Protein AF-A0A3S2UCE2-F1 (afdb_monomer_lite)

Structure (mmCIF, N/CA/C/O backbone):
data_AF-A0A3S2UCE2-F1
#
_entry.id   AF-A0A3S2UCE2-F1
#
loop_
_atom_site.group_PDB
_atom_site.id
_atom_site.type_symbol
_atom_site.label_atom_id
_atom_site.label_alt_id
_atom_site.label_comp_id
_atom_site.label_asym_id
_atom_site.label_entity_id
_atom_site.label_seq_id
_atom_site.pdbx_PDB_ins_code
_atom_site.Cartn_x
_atom_site.Cartn_y
_atom_site.Cartn_z
_atom_site.occupancy
_atom_site.B_iso_or_equiv
_atom_site.auth_seq_id
_atom_site.auth_comp_id
_atom_site.auth_asym_id
_atom_site.auth_atom_id
_atom_site.pdbx_PDB_model_num
ATOM 1 N N . MET A 1 1 ? -5.015 -18.751 5.062 1.00 38.16 1 MET A N 1
ATOM 2 C CA . MET A 1 1 ? -5.011 -18.506 3.604 1.00 38.16 1 MET A CA 1
ATOM 3 C C . MET A 1 1 ? -6.432 -18.112 3.224 1.00 38.16 1 MET A C 1
ATOM 5 O O . MET A 1 1 ? -7.193 -18.958 2.788 1.00 38.16 1 MET A O 1
ATOM 9 N N . GLU A 1 2 ? -6.825 -16.857 3.447 1.00 37.28 2 GLU A N 1
ATOM 10 C CA . GLU A 1 2 ? -8.168 -16.400 3.060 1.00 37.28 2 GLU A CA 1
ATOM 11 C C . GLU A 1 2 ? -8.091 -15.738 1.684 1.00 37.28 2 GLU A C 1
ATOM 13 O O . GLU A 1 2 ? -7.855 -14.541 1.532 1.00 37.28 2 GLU A O 1
ATOM 18 N N . ALA A 1 3 ? -8.234 -16.580 0.662 1.00 42.50 3 ALA A N 1
ATOM 19 C CA . ALA A 1 3 ? -8.420 -16.182 -0.722 1.00 42.50 3 ALA A CA 1
ATOM 20 C C . ALA A 1 3 ? -9.845 -15.627 -0.904 1.00 42.50 3 ALA A C 1
ATOM 22 O O . ALA A 1 3 ? -10.779 -16.358 -1.228 1.00 42.50 3 ALA A O 1
ATOM 23 N N . GLY A 1 4 ? -10.005 -14.320 -0.685 1.00 41.78 4 GLY A N 1
ATOM 24 C CA . GLY A 1 4 ? -11.285 -13.609 -0.747 1.00 41.78 4 GLY A CA 1
ATOM 25 C C . GLY A 1 4 ? -11.359 -12.501 -1.804 1.00 41.78 4 GLY A C 1
ATOM 26 O O . GLY A 1 4 ? -11.953 -11.463 -1.541 1.00 41.78 4 GLY A O 1
ATOM 27 N N . THR A 1 5 ? -10.767 -12.669 -2.991 1.00 47.38 5 THR A N 1
ATOM 28 C CA . THR A 1 5 ? -10.879 -11.703 -4.114 1.00 47.38 5 THR A CA 1
ATOM 29 C C . THR A 1 5 ? -11.646 -12.259 -5.317 1.00 47.38 5 THR A C 1
ATOM 31 O O . THR A 1 5 ? -11.487 -11.802 -6.447 1.00 47.38 5 THR A O 1
ATOM 34 N N . ARG A 1 6 ? -12.548 -13.224 -5.105 1.00 41.66 6 ARG A N 1
ATOM 35 C CA . ARG A 1 6 ? -13.469 -13.689 -6.154 1.00 41.66 6 ARG A CA 1
ATOM 36 C C . ARG A 1 6 ? -14.581 -12.651 -6.373 1.00 41.66 6 ARG A C 1
ATOM 38 O O . ARG A 1 6 ? -15.598 -12.679 -5.692 1.00 41.66 6 ARG A O 1
ATOM 45 N N . GLY A 1 7 ? -14.372 -11.721 -7.310 1.00 53.00 7 GLY A N 1
ATOM 46 C CA . GLY A 1 7 ? -15.437 -10.889 -7.900 1.00 53.00 7 GLY A CA 1
ATOM 47 C C . GLY A 1 7 ? -15.341 -9.371 -7.711 1.00 53.00 7 GLY A C 1
ATOM 48 O O . GLY A 1 7 ? -16.216 -8.655 -8.197 1.00 53.00 7 GLY A O 1
ATOM 49 N N . ARG A 1 8 ? -14.311 -8.840 -7.040 1.00 63.47 8 ARG A N 1
ATOM 50 C CA . ARG A 1 8 ? -14.141 -7.382 -6.917 1.00 63.47 8 ARG A CA 1
ATOM 51 C C . ARG A 1 8 ? -13.360 -6.849 -8.111 1.00 63.47 8 ARG A C 1
ATOM 53 O O . ARG A 1 8 ? -12.293 -7.362 -8.406 1.00 63.47 8 ARG A O 1
ATOM 60 N N . LYS A 1 9 ? -13.904 -5.828 -8.771 1.00 86.44 9 LYS A N 1
ATOM 61 C CA . LYS A 1 9 ? -13.204 -4.999 -9.758 1.00 86.44 9 LYS A CA 1
ATOM 62 C C . LYS A 1 9 ? -12.375 -3.963 -8.986 1.00 86.44 9 LYS A C 1
ATOM 64 O O . LYS A 1 9 ? -12.968 -2.965 -8.556 1.00 86.44 9 LYS A O 1
ATOM 69 N N . PRO A 1 10 ? -11.076 -4.203 -8.700 1.00 92.25 10 PRO A N 1
ATOM 70 C CA . PRO A 1 10 ? -10.262 -3.269 -7.917 1.00 92.25 10 PRO A CA 1
ATOM 71 C C . PRO A 1 10 ? -10.221 -1.880 -8.557 1.00 92.25 10 PRO A C 1
ATOM 73 O O . PRO A 1 10 ? -10.138 -0.887 -7.842 1.00 92.25 10 PRO A O 1
ATOM 76 N N . GLU A 1 11 ? -10.413 -1.798 -9.875 1.00 94.69 11 GLU A N 1
ATOM 77 C CA . GLU A 1 11 ? -10.491 -0.557 -10.644 1.00 94.69 11 GLU A CA 1
ATOM 78 C C . GLU A 1 11 ? -11.573 0.383 -10.104 1.00 94.69 11 GLU A C 1
ATOM 80 O O . GLU A 1 11 ? -11.369 1.592 -10.060 1.00 94.69 11 GLU A O 1
ATOM 85 N N . ILE A 1 12 ? -12.709 -0.161 -9.650 1.00 94.88 12 ILE A N 1
ATOM 86 C CA . ILE A 1 12 ? -13.797 0.644 -9.080 1.00 94.88 12 ILE A CA 1
ATOM 87 C C . ILE A 1 12 ? -13.352 1.246 -7.748 1.00 94.88 12 ILE A C 1
ATOM 89 O O . ILE A 1 12 ? -13.539 2.437 -7.515 1.00 94.88 12 ILE A O 1
ATOM 93 N N . THR A 1 13 ? -12.740 0.447 -6.872 1.00 95.12 13 THR A N 1
ATOM 94 C CA . THR A 1 13 ? -12.257 0.931 -5.571 1.00 95.12 13 THR A CA 1
ATOM 95 C C . THR A 1 13 ? -11.130 1.948 -5.740 1.00 95.12 13 THR A C 1
ATOM 97 O O . THR A 1 13 ? -11.165 2.995 -5.100 1.00 95.12 13 THR A O 1
ATOM 100 N N . VAL A 1 14 ? -10.183 1.694 -6.647 1.00 96.94 14 VAL A N 1
ATOM 101 C CA . VAL A 1 14 ? -9.102 2.632 -6.989 1.00 96.94 14 VAL A CA 1
ATOM 102 C C . VAL A 1 14 ? -9.676 3.933 -7.555 1.00 96.94 14 VAL A C 1
ATOM 104 O O . VAL A 1 14 ? -9.252 5.011 -7.146 1.00 96.94 14 VAL A O 1
ATOM 107 N N . ALA A 1 15 ? -10.680 3.863 -8.436 1.00 96.88 15 ALA A N 1
ATOM 108 C CA . ALA A 1 15 ? -11.345 5.050 -8.974 1.00 96.88 15 ALA A CA 1
ATOM 109 C C . ALA A 1 15 ? -12.052 5.868 -7.882 1.00 96.88 15 ALA A C 1
ATOM 111 O O . ALA A 1 15 ? -11.966 7.095 -7.890 1.00 96.88 15 ALA A O 1
ATOM 112 N N . VAL A 1 16 ? -12.705 5.208 -6.919 1.00 96.94 16 VAL A N 1
ATOM 113 C CA . VAL A 1 16 ? -13.318 5.884 -5.765 1.00 96.94 16 VAL A CA 1
ATOM 114 C C . VAL A 1 16 ? -12.256 6.557 -4.901 1.00 96.94 16 VAL A C 1
ATOM 116 O O . VAL A 1 16 ? -12.427 7.721 -4.549 1.00 96.94 16 VAL A O 1
ATOM 119 N N . ILE A 1 17 ? -11.153 5.871 -4.592 1.00 97.50 17 ILE A N 1
ATOM 120 C CA . ILE A 1 17 ? -10.052 6.455 -3.813 1.00 97.50 17 ILE A CA 1
ATOM 121 C C . ILE A 1 17 ? -9.479 7.684 -4.528 1.00 97.50 17 ILE A C 1
ATOM 123 O O . ILE A 1 17 ? -9.362 8.743 -3.915 1.00 97.50 17 ILE A O 1
ATOM 127 N N . LYS A 1 18 ? -9.221 7.574 -5.836 1.00 97.75 18 LYS A N 1
ATOM 128 C CA . LYS A 1 18 ? -8.750 8.687 -6.670 1.00 97.75 18 LYS A CA 1
ATOM 129 C C . LYS A 1 18 ? -9.705 9.879 -6.635 1.00 97.75 18 LYS A C 1
ATOM 131 O O . LYS A 1 18 ? -9.270 11.022 -6.552 1.00 97.75 18 LYS A O 1
ATOM 136 N N . GLU A 1 19 ? -11.009 9.627 -6.705 1.00 98.19 19 GLU A N 1
ATOM 137 C CA . GLU A 1 19 ? -12.013 10.690 -6.689 1.00 98.19 19 GLU A CA 1
ATOM 138 C C . GLU A 1 19 ? -12.159 11.338 -5.304 1.00 98.19 19 GLU A C 1
ATOM 140 O O . GLU A 1 19 ? -12.345 12.552 -5.216 1.00 98.19 19 GLU A O 1
ATOM 145 N N . LEU A 1 20 ? -12.038 10.564 -4.221 1.00 98.25 20 LEU A N 1
ATOM 146 C CA . LEU A 1 20 ? -12.018 11.094 -2.854 1.00 98.25 20 LEU A CA 1
ATOM 147 C C . LEU A 1 20 ? -10.798 11.985 -2.610 1.00 98.25 20 LEU A C 1
ATOM 149 O O . LEU A 1 20 ? -10.936 13.033 -1.968 1.00 98.25 20 LEU A O 1
ATOM 153 N N . ASP A 1 21 ? -9.640 11.581 -3.136 1.00 97.25 21 ASP A N 1
ATOM 154 C CA . ASP A 1 21 ? -8.391 12.340 -3.063 1.00 97.25 21 ASP A CA 1
ATOM 155 C C . ASP A 1 21 ? -8.491 13.647 -3.854 1.00 97.25 21 ASP A C 1
ATOM 157 O O . ASP A 1 21 ? -8.298 14.731 -3.306 1.00 97.25 21 ASP A O 1
ATOM 161 N N . ARG A 1 22 ? -8.979 13.571 -5.100 1.00 97.81 22 ARG A N 1
ATOM 162 C CA . ARG A 1 22 ? -9.239 14.742 -5.954 1.00 97.81 22 ARG A CA 1
ATOM 163 C C . ARG A 1 22 ? -10.171 15.769 -5.298 1.00 97.81 22 ARG A C 1
ATOM 165 O O . ARG A 1 22 ? -10.069 16.961 -5.578 1.00 97.81 22 ARG A O 1
ATOM 172 N N . ARG A 1 23 ? -11.105 15.320 -4.452 1.00 97.88 23 ARG A N 1
ATOM 173 C CA . ARG A 1 23 ? -12.041 16.179 -3.701 1.00 97.88 23 ARG A CA 1
ATOM 174 C C . ARG A 1 23 ? -11.485 16.689 -2.368 1.00 97.88 23 ARG A C 1
ATOM 176 O O . ARG A 1 23 ? -12.180 17.445 -1.696 1.00 97.88 23 ARG A O 1
ATOM 183 N N . GLY A 1 24 ? -10.294 16.258 -1.952 1.00 96.69 24 GLY A N 1
ATOM 184 C CA . GLY A 1 24 ? -9.721 16.590 -0.643 1.00 96.69 24 GLY A CA 1
ATOM 185 C C . GLY A 1 24 ? -10.456 15.937 0.533 1.00 96.69 24 GLY A C 1
ATOM 186 O O . GLY A 1 24 ? -10.381 16.417 1.660 1.00 96.69 24 GLY A O 1
ATOM 187 N N . THR A 1 25 ? -11.199 14.853 0.283 1.00 97.69 25 THR A N 1
ATOM 188 C CA . THR A 1 25 ? -12.043 14.175 1.290 1.00 97.69 25 THR A CA 1
ATOM 189 C C . THR A 1 25 ? -11.516 12.804 1.710 1.00 97.69 25 THR A C 1
ATOM 191 O O . THR A 1 25 ? -12.068 12.193 2.625 1.00 97.69 25 THR A O 1
ATOM 194 N N . LEU A 1 26 ? -10.433 12.326 1.086 1.00 97.75 26 LEU A N 1
ATOM 195 C CA . LEU A 1 26 ? -9.867 10.998 1.331 1.00 97.75 26 LEU A CA 1
ATOM 196 C C . LEU A 1 26 ? -9.490 10.775 2.800 1.00 97.75 26 LEU A C 1
ATOM 198 O O . LEU A 1 26 ? -9.906 9.778 3.383 1.00 97.75 26 LEU A O 1
ATOM 202 N N . LYS A 1 27 ? -8.788 11.724 3.430 1.00 96.62 27 LYS A N 1
ATOM 203 C CA . LYS A 1 27 ? -8.386 11.619 4.844 1.00 96.62 27 LYS A CA 1
ATOM 204 C C . LYS A 1 27 ? -9.585 11.396 5.772 1.00 96.62 27 LYS A C 1
ATOM 206 O O . LYS A 1 27 ? -9.552 10.512 6.622 1.00 96.62 27 LYS A O 1
ATOM 211 N N . ASN A 1 28 ? -10.672 12.136 5.553 1.00 96.62 28 ASN A N 1
ATOM 212 C CA . ASN A 1 28 ? -11.905 11.994 6.331 1.00 96.62 28 ASN A CA 1
ATOM 213 C C . ASN A 1 28 ? -12.598 10.649 6.070 1.00 96.62 28 ASN A C 1
ATOM 215 O O . ASN A 1 28 ? -13.192 10.085 6.980 1.00 96.62 28 ASN A O 1
ATOM 219 N N . ALA A 1 29 ? -12.506 10.119 4.847 1.00 96.19 29 ALA A N 1
ATOM 220 C CA . ALA A 1 29 ? -13.066 8.815 4.490 1.00 96.19 29 ALA A CA 1
ATOM 221 C C . ALA A 1 29 ? -12.257 7.619 5.043 1.00 96.19 29 ALA A C 1
ATOM 223 O O . ALA A 1 29 ? -12.782 6.500 5.124 1.00 96.19 29 ALA A O 1
ATOM 224 N N . LEU A 1 30 ? -10.981 7.831 5.381 1.00 96.81 30 LEU A N 1
ATOM 225 C CA . LEU A 1 30 ? -10.082 6.828 5.965 1.00 96.81 30 LEU A CA 1
ATOM 226 C C . LEU A 1 30 ? -10.071 6.856 7.502 1.00 96.81 30 LEU A C 1
ATOM 228 O O . LEU A 1 30 ? -9.811 5.826 8.127 1.00 96.81 30 LEU A O 1
ATOM 232 N N . ALA A 1 31 ? -10.349 8.010 8.108 1.00 96.19 31 ALA A N 1
ATOM 233 C CA . ALA A 1 31 ? -10.352 8.196 9.555 1.00 96.19 31 ALA A CA 1
ATOM 234 C C . ALA A 1 31 ? -11.571 7.564 10.249 1.00 96.19 31 ALA A C 1
ATOM 236 O O . ALA A 1 31 ? -12.625 7.380 9.645 1.00 96.19 31 ALA A O 1
ATOM 237 N N . GLY A 1 32 ? -11.420 7.274 11.546 1.00 94.00 32 GLY A N 1
ATOM 238 C CA . GLY A 1 32 ? -12.519 6.836 12.414 1.00 94.00 32 GLY A CA 1
ATOM 239 C C . GLY A 1 32 ? -13.042 5.425 12.139 1.00 94.00 32 GLY A C 1
ATOM 240 O O . GLY A 1 32 ? -14.150 5.112 12.565 1.00 94.00 32 GLY A O 1
ATOM 241 N N . ARG A 1 33 ? -12.274 4.594 11.428 1.00 96.00 33 ARG A N 1
ATOM 242 C CA . ARG A 1 33 ? -12.630 3.203 11.141 1.00 96.00 33 ARG A CA 1
ATOM 243 C C . ARG A 1 33 ? -12.223 2.291 12.285 1.00 96.00 33 ARG A C 1
ATOM 245 O O . ARG A 1 33 ? -11.201 2.518 12.936 1.00 96.00 33 ARG A O 1
ATOM 252 N N . ASP A 1 34 ? -13.019 1.253 12.503 1.00 95.75 34 ASP A N 1
ATOM 253 C CA . ASP A 1 34 ? -12.696 0.223 13.486 1.00 95.75 34 ASP A CA 1
ATOM 254 C C . ASP A 1 34 ? -11.591 -0.729 12.988 1.00 95.75 34 ASP A C 1
ATOM 256 O O . ASP A 1 34 ? -11.134 -0.672 11.841 1.00 95.75 34 ASP A O 1
ATOM 260 N N . GLU A 1 35 ? -11.146 -1.630 13.863 1.00 95.88 35 GLU A N 1
ATOM 261 C CA . GLU A 1 35 ? -10.100 -2.608 13.551 1.00 95.88 35 GLU A CA 1
ATOM 262 C C . GLU A 1 35 ? -10.447 -3.483 12.331 1.00 95.88 35 GLU A C 1
ATOM 264 O O . GLU A 1 35 ? -9.584 -3.762 11.495 1.00 95.88 35 GLU A O 1
ATOM 269 N N . GLN A 1 36 ? -11.709 -3.899 12.184 1.00 96.25 36 GLN A N 1
ATOM 270 C CA . GLN A 1 36 ? -12.134 -4.779 11.090 1.00 96.25 36 GLN A CA 1
ATOM 271 C C . GLN A 1 36 ? -12.172 -4.038 9.750 1.00 96.25 36 GLN A C 1
ATOM 273 O O . GLN A 1 36 ? -11.850 -4.592 8.693 1.00 96.25 36 GLN A O 1
ATOM 278 N N . GLU A 1 37 ? -12.603 -2.784 9.756 1.00 95.81 37 GLU A N 1
ATOM 279 C CA . GLU A 1 37 ? -12.588 -1.895 8.601 1.00 95.81 37 GLU A CA 1
ATOM 280 C C . GLU A 1 37 ? -11.167 -1.528 8.176 1.00 95.81 37 GLU A C 1
ATOM 282 O O . GLU A 1 37 ? -10.865 -1.578 6.977 1.00 95.81 37 GLU A O 1
ATOM 287 N N . LEU A 1 38 ? -10.290 -1.224 9.136 1.00 96.31 38 LEU A N 1
ATOM 288 C CA . LEU A 1 38 ? -8.874 -0.975 8.880 1.00 96.31 38 LEU A CA 1
ATOM 289 C C . LEU A 1 38 ? -8.195 -2.222 8.307 1.00 96.31 38 LEU A C 1
ATOM 291 O O . LEU A 1 38 ? -7.514 -2.141 7.284 1.00 96.31 38 LEU A O 1
ATOM 295 N N . SER A 1 39 ? -8.451 -3.394 8.888 1.00 96.12 39 SER A N 1
ATOM 296 C CA . SER A 1 39 ? -7.921 -4.663 8.385 1.00 96.12 39 SER A CA 1
ATOM 297 C C . SER A 1 39 ? -8.360 -4.945 6.942 1.00 96.12 39 SER A C 1
ATOM 299 O O . SER A 1 39 ? -7.563 -5.405 6.114 1.00 96.12 39 SER A O 1
ATOM 301 N N . ARG A 1 40 ? -9.608 -4.615 6.583 1.00 95.62 40 ARG A N 1
ATOM 302 C CA . ARG A 1 40 ? -10.099 -4.728 5.198 1.00 95.62 40 ARG A CA 1
ATOM 303 C C . ARG A 1 40 ? -9.410 -3.746 4.248 1.00 95.62 40 ARG A C 1
ATOM 305 O O . ARG A 1 40 ? -9.095 -4.138 3.124 1.00 95.62 40 ARG A O 1
ATOM 312 N N . LEU A 1 41 ? -9.154 -2.510 4.682 1.00 95.56 41 LEU A N 1
ATOM 313 C CA . LEU A 1 41 ? -8.396 -1.527 3.897 1.00 95.56 41 LEU A CA 1
ATOM 314 C C . LEU A 1 41 ? -6.954 -1.978 3.664 1.00 95.56 41 LEU A C 1
ATOM 316 O O . LEU A 1 41 ? -6.498 -1.983 2.523 1.00 95.56 41 LEU A O 1
ATOM 320 N N . LEU A 1 42 ? -6.263 -2.412 4.718 1.00 96.69 42 LEU A N 1
ATOM 321 C CA . LEU A 1 42 ? -4.893 -2.913 4.619 1.00 96.69 42 LEU A CA 1
ATOM 322 C C . LEU A 1 42 ? -4.815 -4.145 3.715 1.00 96.69 42 LEU A C 1
ATOM 324 O O . LEU A 1 42 ? -3.942 -4.213 2.858 1.00 96.69 42 LEU A O 1
ATOM 328 N N . SER A 1 43 ? -5.770 -5.075 3.820 1.00 96.56 43 SER A N 1
ATOM 329 C CA . SER A 1 43 ? -5.845 -6.229 2.908 1.00 96.56 43 SER A CA 1
ATOM 330 C C . SER A 1 43 ? -6.002 -5.802 1.448 1.00 96.56 43 SER A C 1
ATOM 332 O O . SER A 1 43 ? -5.394 -6.395 0.557 1.00 96.56 43 SER A O 1
ATOM 334 N N . PHE A 1 44 ? -6.815 -4.772 1.191 1.00 96.06 44 PHE A N 1
ATOM 335 C CA . PHE A 1 44 ? -6.987 -4.230 -0.152 1.00 96.06 44 PHE A CA 1
ATOM 336 C C . PHE A 1 44 ? -5.693 -3.602 -0.680 1.00 96.06 44 PHE A C 1
ATOM 338 O O . PHE A 1 44 ? -5.324 -3.879 -1.821 1.00 96.06 44 PHE A O 1
ATOM 345 N N . LEU A 1 45 ? -4.992 -2.813 0.141 1.00 96.56 45 LEU A N 1
ATOM 346 C CA . LEU A 1 45 ? -3.703 -2.222 -0.228 1.00 96.56 45 LEU A CA 1
ATOM 347 C C . LEU A 1 45 ? -2.661 -3.305 -0.510 1.00 96.56 45 LEU A C 1
ATOM 349 O O . LEU A 1 45 ? -2.124 -3.347 -1.610 1.00 96.56 45 LEU A O 1
ATOM 353 N N . ILE A 1 46 ? -2.453 -4.243 0.413 1.00 96.50 46 ILE A N 1
ATOM 354 C CA . ILE A 1 46 ? -1.508 -5.360 0.249 1.00 96.50 46 ILE A CA 1
ATOM 355 C C . ILE A 1 46 ? -1.764 -6.120 -1.061 1.00 96.50 46 ILE A C 1
ATOM 357 O O . ILE A 1 46 ? -0.826 -6.482 -1.763 1.00 96.50 46 ILE A O 1
ATOM 361 N N . GLY A 1 47 ? -3.031 -6.341 -1.422 1.00 94.88 47 GLY A N 1
ATOM 362 C CA . GLY A 1 47 ? -3.385 -7.077 -2.635 1.00 94.88 47 GLY A CA 1
ATOM 363 C C . GLY A 1 47 ? -3.226 -6.309 -3.952 1.00 94.88 47 GLY A C 1
ATOM 364 O O . GLY A 1 47 ? -3.235 -6.948 -5.000 1.00 94.88 47 GLY A O 1
ATOM 365 N N . ASN A 1 48 ? -3.127 -4.974 -3.934 1.00 95.44 48 ASN A N 1
ATOM 366 C CA . ASN A 1 48 ? -3.210 -4.151 -5.154 1.00 95.44 48 ASN A CA 1
ATOM 367 C C . ASN A 1 48 ? -2.089 -3.114 -5.302 1.00 95.44 48 ASN A C 1
ATOM 369 O O . ASN A 1 48 ? -1.945 -2.540 -6.377 1.00 95.44 48 ASN A O 1
ATOM 373 N N . LEU A 1 49 ? -1.302 -2.852 -4.259 1.00 94.56 49 LEU A N 1
ATOM 374 C CA . LEU A 1 49 ? -0.335 -1.752 -4.249 1.00 94.56 49 LEU A CA 1
ATOM 375 C C . LEU A 1 49 ? 0.898 -2.024 -5.130 1.00 94.56 49 LEU A C 1
ATOM 377 O O . LEU A 1 49 ? 1.491 -1.076 -5.624 1.00 94.56 49 LEU A O 1
ATOM 381 N N . VAL A 1 50 ? 1.225 -3.294 -5.399 1.00 94.06 50 VAL A N 1
ATOM 382 C CA . VAL A 1 50 ? 2.302 -3.705 -6.332 1.00 94.06 50 VAL A CA 1
ATOM 383 C C . VAL A 1 50 ? 1.864 -3.639 -7.802 1.00 94.06 50 VAL A C 1
ATOM 385 O O . VAL A 1 50 ? 2.688 -3.687 -8.709 1.00 94.06 50 VAL A O 1
ATOM 388 N N . ASP A 1 51 ? 0.565 -3.515 -8.086 1.00 94.81 51 ASP A N 1
ATOM 389 C CA . ASP A 1 51 ? 0.117 -3.339 -9.466 1.00 94.81 51 ASP A CA 1
ATOM 390 C C . ASP A 1 51 ? 0.522 -1.943 -9.955 1.00 94.81 51 ASP A C 1
ATOM 392 O O . ASP A 1 51 ? -0.016 -0.937 -9.489 1.00 94.81 51 ASP A O 1
ATOM 396 N N . ALA A 1 52 ? 1.435 -1.874 -10.928 1.00 94.00 52 ALA A N 1
ATOM 397 C CA . ALA A 1 52 ? 1.950 -0.620 -11.484 1.00 94.00 52 ALA A CA 1
ATOM 398 C C . ALA A 1 52 ? 0.847 0.338 -11.984 1.00 94.00 52 ALA A C 1
ATOM 400 O O . ALA A 1 52 ? 1.046 1.552 -12.028 1.00 94.00 52 ALA A O 1
ATOM 401 N N . ARG A 1 53 ? -0.339 -0.181 -12.334 1.00 94.56 53 ARG A N 1
ATOM 402 C CA . ARG A 1 53 ? -1.494 0.629 -12.758 1.00 94.56 53 ARG A CA 1
ATOM 403 C C . ARG A 1 53 ? -2.171 1.337 -11.585 1.00 94.56 53 ARG A C 1
ATOM 405 O O . ARG A 1 53 ? -2.790 2.384 -11.778 1.00 94.56 53 ARG A O 1
ATOM 412 N N . PHE A 1 54 ? -2.106 0.749 -10.393 1.00 96.31 54 PHE A N 1
ATOM 413 C CA . PHE A 1 54 ? -2.797 1.222 -9.194 1.00 96.31 54 PHE A CA 1
ATOM 414 C C . PHE A 1 54 ? -1.856 1.897 -8.198 1.00 96.31 54 PHE A C 1
ATOM 416 O O . PHE A 1 54 ? -2.302 2.804 -7.494 1.00 96.31 54 PHE A O 1
ATOM 423 N N . ALA A 1 55 ? -0.576 1.518 -8.168 1.00 95.50 55 ALA A N 1
ATOM 424 C CA . ALA A 1 55 ? 0.421 2.043 -7.239 1.00 95.50 55 ALA A CA 1
ATOM 425 C C . ALA A 1 55 ? 0.418 3.583 -7.137 1.00 95.50 55 ALA A C 1
ATOM 427 O O . ALA A 1 55 ? 0.297 4.082 -6.017 1.00 95.50 55 ALA A O 1
ATOM 428 N N . PRO A 1 56 ? 0.395 4.364 -8.244 1.00 96.19 56 PRO A N 1
ATOM 429 C CA . PRO A 1 56 ? 0.400 5.829 -8.157 1.00 96.19 56 PRO A CA 1
ATOM 430 C C . PRO A 1 56 ? -0.811 6.426 -7.426 1.00 96.19 56 PRO A C 1
ATOM 432 O O . PRO A 1 56 ? -0.751 7.554 -6.955 1.00 96.19 56 PRO A O 1
ATOM 435 N N . VAL A 1 57 ? -1.923 5.690 -7.355 1.00 97.25 57 VAL A N 1
ATOM 436 C CA . VAL A 1 57 ? -3.147 6.100 -6.651 1.00 97.25 57 VAL A CA 1
ATOM 437 C C . VAL A 1 57 ? -3.196 5.523 -5.233 1.00 97.25 57 VAL A C 1
ATOM 439 O O . VAL A 1 57 ? -3.801 6.128 -4.355 1.00 97.25 57 VAL A O 1
ATOM 442 N N . LEU A 1 58 ? -2.603 4.347 -5.002 1.00 97.44 58 LEU A N 1
ATOM 443 C CA . LEU A 1 58 ? -2.685 3.617 -3.732 1.00 97.44 58 LEU A CA 1
ATOM 444 C C . LEU A 1 58 ? -1.557 3.933 -2.741 1.00 97.44 58 LEU A C 1
ATOM 446 O O . LEU A 1 58 ? -1.710 3.621 -1.562 1.00 97.44 58 LEU A O 1
ATOM 450 N N . ILE A 1 59 ? -0.474 4.582 -3.171 1.00 96.94 59 ILE A N 1
ATOM 451 C CA . ILE A 1 59 ? 0.590 5.045 -2.264 1.00 96.94 59 ILE A CA 1
ATOM 452 C C . ILE A 1 59 ? 0.051 6.109 -1.296 1.00 96.94 59 ILE A C 1
ATOM 454 O O . ILE A 1 59 ? 0.138 5.938 -0.083 1.00 96.94 59 ILE A O 1
ATOM 458 N N . THR A 1 60 ? -0.612 7.146 -1.811 1.00 96.94 60 THR A N 1
ATOM 459 C CA . THR A 1 60 ? -1.189 8.235 -1.006 1.00 96.94 60 THR A CA 1
ATOM 460 C C . THR A 1 60 ? -2.125 7.765 0.124 1.00 96.94 60 THR A C 1
ATOM 462 O O . THR A 1 60 ? -1.921 8.160 1.271 1.00 96.94 60 THR A O 1
ATOM 465 N N . PRO A 1 61 ? -3.146 6.914 -0.110 1.00 97.00 61 PRO A N 1
ATOM 466 C CA . PRO A 1 61 ? -3.983 6.400 0.974 1.00 97.00 61 PRO A CA 1
ATOM 467 C C . PRO A 1 61 ? -3.216 5.484 1.938 1.00 97.00 61 PRO A C 1
ATOM 469 O O . PRO A 1 61 ? -3.591 5.431 3.107 1.00 97.00 61 PRO A O 1
ATOM 472 N N . ALA A 1 62 ? -2.180 4.764 1.489 1.00 97.38 62 ALA A N 1
ATOM 473 C CA . ALA A 1 62 ? -1.356 3.943 2.376 1.00 97.38 62 ALA A CA 1
ATOM 474 C C . ALA A 1 62 ? -0.580 4.818 3.372 1.00 97.38 62 ALA A C 1
ATOM 476 O O . ALA A 1 62 ? -0.655 4.566 4.573 1.00 97.38 62 ALA A O 1
ATOM 477 N N . GLU A 1 63 ? 0.063 5.888 2.896 1.00 97.00 63 GLU A N 1
ATOM 478 C CA . GLU A 1 63 ? 0.725 6.893 3.742 1.00 97.00 63 GLU A CA 1
ATOM 479 C C . GLU A 1 63 ? -0.263 7.530 4.730 1.00 97.00 63 GLU A C 1
ATOM 481 O O . GLU A 1 63 ? -0.028 7.525 5.937 1.00 97.00 63 GLU A O 1
ATOM 486 N N . MET A 1 64 ? -1.433 7.974 4.251 1.00 97.69 64 MET A N 1
ATOM 487 C CA . MET A 1 64 ? -2.460 8.562 5.121 1.00 97.69 64 MET A CA 1
ATOM 488 C C . MET A 1 64 ? -2.960 7.590 6.197 1.00 97.69 64 MET A C 1
ATOM 490 O O . MET A 1 64 ? -3.255 8.016 7.312 1.00 97.69 64 MET A O 1
ATOM 494 N N . ILE A 1 65 ? -3.094 6.297 5.883 1.00 96.94 65 ILE A N 1
ATOM 495 C CA . ILE A 1 65 ? -3.479 5.280 6.871 1.00 96.94 65 ILE A CA 1
ATOM 496 C C . ILE A 1 65 ? -2.405 5.158 7.954 1.00 96.94 65 ILE A C 1
ATOM 498 O O . ILE A 1 65 ? -2.757 5.112 9.134 1.00 96.94 65 ILE A O 1
ATOM 502 N N . LEU A 1 66 ? -1.123 5.144 7.581 1.00 96.56 66 LEU A N 1
ATOM 503 C CA . LEU A 1 66 ? -0.032 5.106 8.556 1.00 96.56 66 LEU A CA 1
ATOM 504 C C . LEU A 1 66 ? -0.077 6.332 9.475 1.00 96.56 66 LEU A C 1
ATOM 506 O O . LEU A 1 66 ? -0.050 6.166 10.692 1.00 96.56 66 LEU A O 1
ATOM 510 N N . ASP A 1 67 ? -0.267 7.531 8.921 1.00 97.44 67 ASP A N 1
ATOM 511 C CA . ASP A 1 67 ? -0.349 8.771 9.702 1.00 97.44 67 ASP A CA 1
ATOM 512 C C . ASP A 1 67 ? -1.552 8.804 10.660 1.00 97.44 67 ASP A C 1
ATOM 514 O O . ASP A 1 67 ? -1.430 9.215 11.816 1.00 97.44 67 ASP A O 1
ATOM 518 N N . ILE A 1 68 ? -2.739 8.392 10.192 1.00 97.44 68 ILE A N 1
ATOM 519 C CA . ILE A 1 68 ? -3.978 8.424 10.989 1.00 97.44 68 ILE A CA 1
ATOM 520 C C . ILE A 1 68 ? -3.899 7.437 12.157 1.00 97.44 68 ILE A C 1
ATOM 522 O O . ILE A 1 68 ? -4.316 7.767 13.269 1.00 97.44 68 ILE A O 1
ATOM 526 N N . TYR A 1 69 ? -3.401 6.226 11.901 1.00 96.94 69 TYR A N 1
ATOM 527 C CA . TYR A 1 69 ? -3.434 5.132 12.872 1.00 96.94 69 TYR A CA 1
ATOM 528 C C . TYR A 1 69 ? -2.110 4.945 13.627 1.00 96.94 69 TYR A C 1
ATOM 530 O O . TYR A 1 69 ? -2.057 4.101 14.520 1.00 96.94 69 TYR A O 1
ATOM 538 N N . GLN A 1 70 ? -1.084 5.770 13.371 1.00 96.06 70 GLN A N 1
ATOM 539 C CA . GLN A 1 70 ? 0.181 5.773 14.120 1.00 96.06 70 GLN A CA 1
ATOM 540 C C . GLN A 1 70 ? -0.006 5.694 15.649 1.00 96.06 70 GLN A C 1
ATOM 542 O O . GLN A 1 70 ? 0.672 4.879 16.277 1.00 96.06 70 GLN A O 1
ATOM 547 N N . PRO A 1 71 ? -0.919 6.465 16.285 1.00 95.69 71 PRO A N 1
ATOM 548 C CA . PRO A 1 71 ? -1.058 6.459 17.744 1.00 95.69 71 PRO A CA 1
ATOM 549 C C . PRO A 1 71 ? -1.559 5.132 18.332 1.00 95.69 71 PRO A C 1
ATOM 551 O O . PRO A 1 71 ? -1.452 4.929 19.539 1.00 95.69 71 PRO A O 1
ATOM 554 N N . VAL A 1 72 ? -2.138 4.255 17.504 1.00 92.44 72 VAL A N 1
ATOM 555 C CA . VAL A 1 72 ? -2.762 2.991 17.928 1.00 92.44 72 VAL A CA 1
ATOM 556 C C . VAL A 1 72 ? -2.037 1.751 17.392 1.00 92.44 72 VAL A C 1
ATOM 558 O O . VAL A 1 72 ? -2.527 0.633 17.562 1.00 92.44 72 VAL A O 1
ATOM 561 N N . ILE A 1 73 ? -0.864 1.918 16.775 1.00 92.69 73 ILE A N 1
ATOM 562 C CA . ILE A 1 73 ? 0.003 0.797 16.378 1.00 92.69 73 ILE A CA 1
ATOM 563 C C . ILE A 1 73 ? 0.395 -0.017 17.625 1.00 92.69 73 ILE A C 1
ATOM 565 O O . ILE A 1 73 ? 0.651 0.549 18.691 1.00 92.69 73 ILE A O 1
ATOM 569 N N . GLY A 1 74 ? 0.427 -1.349 17.509 1.00 93.62 74 GLY A N 1
ATOM 570 C CA . GLY A 1 74 ? 0.736 -2.253 18.623 1.00 93.62 74 GLY A CA 1
ATOM 571 C C . GLY A 1 74 ? -0.469 -2.654 19.480 1.00 93.62 74 GLY A C 1
ATOM 572 O O . GLY A 1 74 ? -0.328 -3.481 20.379 1.00 93.62 74 GLY A O 1
ATOM 573 N N . GLN A 1 75 ? -1.654 -2.082 19.232 1.00 95.62 75 GLN A N 1
ATOM 574 C CA . GLN A 1 75 ? -2.880 -2.416 19.974 1.00 95.62 75 GLN A CA 1
ATOM 575 C C . GLN A 1 75 ? -3.633 -3.619 19.381 1.00 95.62 75 GLN A C 1
ATOM 577 O O . GLN A 1 75 ? -4.416 -4.257 20.082 1.00 95.62 75 GLN A O 1
ATOM 582 N N . SER A 1 76 ? -3.391 -3.961 18.109 1.00 96.56 76 SER A N 1
ATOM 583 C CA . SER A 1 76 ? -3.980 -5.128 17.445 1.00 96.56 76 SER A CA 1
ATOM 584 C C . SER A 1 76 ? -2.921 -5.944 16.716 1.00 96.56 76 SER A C 1
ATOM 586 O O . SER A 1 76 ? -2.394 -5.540 15.680 1.00 96.56 76 SER A O 1
ATOM 588 N N . SER A 1 77 ? -2.733 -7.183 17.175 1.00 96.75 77 SER A N 1
ATOM 589 C CA . SER A 1 77 ? -1.826 -8.136 16.525 1.00 96.75 77 SER A CA 1
ATOM 590 C C . SER A 1 77 ? -2.217 -8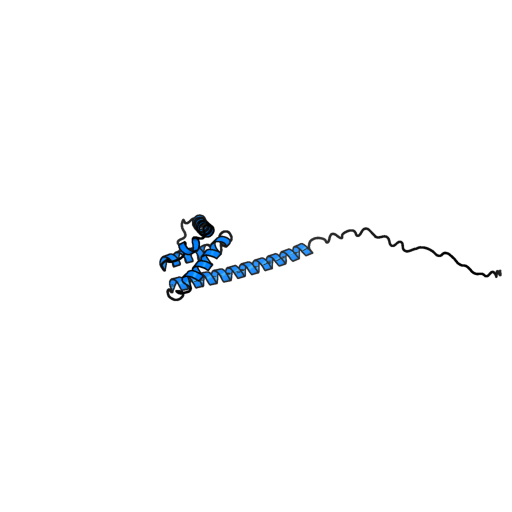.486 15.082 1.00 96.75 77 SER A C 1
ATOM 592 O O . SER A 1 77 ? -1.377 -8.968 14.322 1.00 96.75 77 SER A O 1
ATOM 594 N N . VAL A 1 78 ? -3.484 -8.291 14.695 1.00 96.25 78 VAL A N 1
ATOM 595 C CA . VAL A 1 78 ? -3.954 -8.538 13.324 1.00 96.25 78 VAL A CA 1
ATOM 596 C C . VAL A 1 78 ? -3.485 -7.409 12.416 1.00 96.25 78 VAL A C 1
ATOM 598 O O . VAL A 1 78 ? -2.848 -7.675 11.396 1.00 96.25 78 VAL A O 1
ATOM 601 N N . VAL A 1 79 ? -3.745 -6.164 12.820 1.00 96.81 79 VAL A N 1
ATOM 602 C CA . VAL A 1 79 ? -3.316 -4.966 12.087 1.00 96.81 79 VAL A CA 1
ATOM 603 C C . VAL A 1 79 ? -1.792 -4.915 12.002 1.00 96.81 79 VAL A C 1
ATOM 605 O O . VAL A 1 79 ? -1.258 -4.732 10.911 1.00 96.81 79 VAL A O 1
ATOM 608 N N . ASP A 1 80 ? -1.088 -5.188 13.102 1.00 96.88 80 ASP A N 1
ATOM 609 C CA . ASP A 1 80 ? 0.379 -5.168 13.139 1.00 96.88 80 ASP A CA 1
ATOM 610 C C . ASP A 1 80 ? 0.991 -6.162 12.141 1.00 96.88 80 ASP A C 1
ATOM 612 O O . ASP A 1 80 ? 1.912 -5.826 11.395 1.00 96.88 80 ASP A O 1
ATOM 616 N N . LYS A 1 81 ? 0.439 -7.381 12.045 1.00 97.81 81 LYS A N 1
ATOM 617 C CA . LYS A 1 81 ? 0.875 -8.371 11.044 1.00 97.81 81 LYS A CA 1
ATOM 618 C C . LYS A 1 81 ? 0.645 -7.887 9.615 1.00 97.81 81 LYS A C 1
ATOM 620 O O . LYS A 1 81 ? 1.463 -8.170 8.744 1.00 97.81 81 LYS A O 1
ATOM 625 N N . GLN A 1 82 ? -0.456 -7.182 9.358 1.00 97.50 82 GLN A N 1
ATOM 626 C CA . GLN A 1 82 ? -0.738 -6.628 8.033 1.00 97.50 82 GLN A CA 1
ATOM 627 C C . GLN A 1 82 ? 0.195 -5.466 7.692 1.00 97.50 82 GLN A C 1
ATOM 629 O O . GLN A 1 82 ? 0.653 -5.391 6.557 1.00 97.50 82 GLN A O 1
ATOM 634 N N . LEU A 1 83 ? 0.521 -4.606 8.659 1.00 97.19 83 LEU A N 1
ATOM 635 C CA . LEU A 1 83 ? 1.488 -3.523 8.476 1.00 97.19 83 LEU A CA 1
ATOM 636 C C . LEU A 1 83 ? 2.892 -4.068 8.189 1.00 97.19 83 LEU A C 1
ATOM 638 O O . LEU A 1 83 ? 3.519 -3.640 7.223 1.00 97.19 83 LEU A O 1
ATOM 642 N N . LEU A 1 84 ? 3.345 -5.077 8.940 1.00 97.44 84 LEU A N 1
ATOM 643 C CA . LEU A 1 84 ? 4.614 -5.765 8.666 1.00 97.44 84 LEU A CA 1
ATOM 644 C C . LEU A 1 84 ? 4.610 -6.459 7.299 1.00 97.44 84 LEU A C 1
ATOM 646 O O . LEU A 1 84 ? 5.608 -6.447 6.581 1.00 97.44 84 LEU A O 1
ATOM 650 N N . HIS A 1 85 ? 3.481 -7.054 6.910 1.00 97.75 85 HIS A N 1
ATOM 651 C CA . HIS A 1 85 ? 3.360 -7.666 5.594 1.00 97.75 85 HIS A CA 1
ATOM 652 C C . HIS A 1 85 ? 3.409 -6.626 4.469 1.00 97.75 85 HIS A C 1
ATOM 654 O O . HIS A 1 85 ? 4.094 -6.852 3.472 1.00 97.75 85 HIS A O 1
ATOM 660 N N . LEU A 1 86 ? 2.730 -5.488 4.641 1.00 96.69 86 LEU A N 1
ATOM 661 C CA . LEU A 1 86 ? 2.779 -4.362 3.712 1.00 96.69 86 LEU A CA 1
ATOM 662 C C . LEU A 1 86 ? 4.209 -3.823 3.577 1.00 96.69 86 LEU A C 1
ATOM 664 O O . LEU A 1 86 ? 4.663 -3.616 2.455 1.00 96.69 86 LEU A O 1
ATOM 668 N N . GLN A 1 87 ? 4.928 -3.667 4.694 1.00 96.94 87 GLN A N 1
ATOM 669 C CA . GLN A 1 87 ? 6.334 -3.262 4.704 1.00 96.94 87 GLN A CA 1
ATOM 670 C C . GLN A 1 87 ? 7.204 -4.235 3.900 1.00 96.94 87 GLN A C 1
ATOM 672 O O . GLN A 1 87 ? 7.869 -3.819 2.959 1.00 96.94 87 GLN A O 1
ATOM 677 N N . SER A 1 88 ? 7.160 -5.531 4.219 1.00 97.88 88 SER A N 1
ATOM 678 C CA . SER A 1 88 ? 7.968 -6.543 3.522 1.00 97.88 88 SER A CA 1
ATOM 679 C C . SER A 1 88 ? 7.659 -6.606 2.021 1.00 97.88 88 SER A C 1
ATOM 681 O O . SER A 1 88 ? 8.552 -6.809 1.197 1.00 97.88 88 SER A O 1
ATOM 683 N N . LEU A 1 89 ? 6.390 -6.422 1.652 1.00 97.19 89 LEU A N 1
ATOM 684 C CA . LEU A 1 89 ? 5.965 -6.366 0.259 1.00 97.19 89 LEU A CA 1
ATOM 685 C C . LEU A 1 89 ? 6.548 -5.140 -0.462 1.00 97.19 89 LEU A C 1
ATOM 687 O O . LEU A 1 89 ? 7.017 -5.289 -1.589 1.00 97.19 89 LEU A O 1
ATOM 691 N N . LEU A 1 90 ? 6.544 -3.972 0.185 1.00 96.06 90 LEU A N 1
ATOM 692 C CA . LEU A 1 90 ? 7.110 -2.732 -0.350 1.00 96.06 90 LEU A CA 1
ATOM 693 C C . LEU A 1 90 ? 8.632 -2.789 -0.473 1.00 96.06 90 LEU A C 1
ATOM 695 O O . LEU A 1 90 ? 9.166 -2.389 -1.500 1.00 96.06 90 LEU A O 1
ATOM 699 N N . GLU A 1 91 ? 9.326 -3.305 0.541 1.00 97.56 91 GLU A N 1
ATOM 700 C CA . GLU A 1 91 ? 10.785 -3.479 0.517 1.00 97.56 91 GLU A CA 1
ATOM 701 C C . GLU A 1 91 ? 11.205 -4.337 -0.676 1.00 97.56 91 GLU A C 1
ATOM 703 O O . GLU A 1 91 ? 12.055 -3.940 -1.471 1.00 97.56 91 GLU A O 1
ATOM 708 N N . ARG A 1 92 ? 10.517 -5.466 -0.866 1.00 97.56 92 ARG A N 1
ATOM 709 C CA . ARG A 1 92 ? 10.767 -6.357 -1.994 1.00 97.56 92 ARG A CA 1
ATOM 710 C C . ARG A 1 92 ? 10.476 -5.691 -3.344 1.00 97.56 92 ARG A C 1
ATOM 712 O O . ARG A 1 92 ? 11.234 -5.886 -4.285 1.00 97.56 92 ARG A O 1
ATOM 719 N N . GLU A 1 93 ? 9.393 -4.924 -3.450 1.00 96.31 93 GLU A N 1
ATOM 720 C CA . GLU A 1 93 ? 9.067 -4.191 -4.680 1.00 96.31 93 GLU A CA 1
ATOM 721 C C . GLU A 1 93 ? 10.117 -3.121 -5.004 1.00 96.31 93 GLU A C 1
ATOM 723 O O . GLU A 1 93 ? 10.526 -2.985 -6.155 1.00 96.31 93 GLU A O 1
ATOM 728 N N . LEU A 1 94 ? 10.607 -2.398 -3.996 1.00 96.75 94 LEU A N 1
ATOM 729 C CA . LEU A 1 94 ? 11.673 -1.415 -4.178 1.00 96.75 94 LEU A CA 1
ATOM 730 C C . LEU A 1 94 ? 12.974 -2.069 -4.644 1.00 96.75 94 LEU A C 1
ATOM 732 O O . LEU A 1 94 ? 13.652 -1.509 -5.501 1.00 96.75 94 LEU A O 1
ATOM 736 N N . ASP A 1 95 ? 13.322 -3.236 -4.108 1.00 98.31 95 ASP A N 1
ATOM 737 C CA . ASP A 1 95 ? 14.500 -3.975 -4.562 1.00 98.31 95 ASP A CA 1
ATOM 738 C C . ASP A 1 95 ? 14.331 -4.462 -6.008 1.00 98.31 95 ASP A C 1
ATOM 740 O O . ASP A 1 95 ? 15.213 -4.227 -6.830 1.00 98.31 95 ASP A O 1
ATOM 744 N N . TYR A 1 96 ? 13.157 -4.990 -6.376 1.00 97.06 96 TYR A N 1
ATOM 745 C CA . TYR A 1 96 ? 12.873 -5.348 -7.771 1.00 97.06 96 TYR A CA 1
ATOM 746 C C . TYR A 1 96 ? 12.976 -4.158 -8.731 1.00 97.06 96 TYR A C 1
ATOM 748 O O . TYR A 1 96 ? 13.503 -4.297 -9.836 1.00 97.06 96 TYR A O 1
ATOM 756 N N . GLN A 1 97 ? 12.488 -2.982 -8.333 1.00 96.62 97 GLN A N 1
ATOM 757 C CA . GLN A 1 97 ? 12.584 -1.779 -9.160 1.00 96.62 97 GLN A CA 1
ATOM 758 C C . GLN A 1 97 ? 14.031 -1.298 -9.320 1.00 96.62 97 GLN A C 1
ATOM 760 O O . GLN A 1 97 ? 14.396 -0.839 -10.406 1.00 96.62 97 GLN A O 1
ATOM 765 N N . LYS A 1 98 ? 14.869 -1.426 -8.282 1.00 98.31 98 LYS A N 1
ATOM 766 C CA . LYS A 1 98 ? 16.308 -1.126 -8.375 1.00 98.31 98 LYS A CA 1
ATOM 767 C C . LYS A 1 98 ? 17.003 -2.067 -9.354 1.00 98.31 98 LYS A C 1
ATOM 769 O O . LYS A 1 98 ? 17.688 -1.581 -10.251 1.00 98.31 98 LYS A O 1
ATOM 774 N N . ASP A 1 99 ? 16.768 -3.372 -9.232 1.00 98.44 99 ASP A N 1
ATOM 775 C CA . ASP A 1 99 ? 17.357 -4.378 -10.122 1.00 98.44 99 ASP A CA 1
ATOM 776 C C . ASP A 1 99 ? 16.952 -4.124 -11.584 1.00 98.44 99 ASP A C 1
ATOM 778 O O . ASP A 1 99 ? 17.771 -4.199 -12.502 1.00 98.44 99 ASP A O 1
ATOM 782 N N . LEU A 1 100 ? 15.687 -3.755 -11.819 1.00 97.88 100 LEU A N 1
ATOM 783 C CA . LEU A 1 100 ? 15.190 -3.426 -13.155 1.00 97.88 100 LEU A CA 1
ATOM 784 C C . LEU A 1 100 ? 15.893 -2.195 -13.749 1.00 97.88 100 LEU A C 1
ATOM 786 O O . LEU A 1 100 ? 16.234 -2.191 -14.934 1.00 97.88 100 LEU A O 1
ATOM 790 N N . LEU A 1 101 ? 16.123 -1.161 -12.936 1.00 98.12 101 LEU A N 1
ATOM 791 C CA . LEU A 1 101 ? 16.851 0.040 -13.353 1.00 98.12 101 LEU A CA 1
ATOM 792 C C . LEU A 1 101 ? 18.329 -0.251 -13.644 1.00 98.12 101 LEU A C 1
ATOM 794 O O . LEU A 1 101 ? 18.878 0.304 -14.596 1.00 98.12 101 LEU A O 1
ATOM 798 N N . GLU A 1 102 ? 18.962 -1.141 -12.878 1.00 98.44 102 GLU A N 1
ATOM 799 C CA . GLU A 1 102 ? 20.329 -1.592 -13.150 1.00 98.44 102 GLU A CA 1
ATOM 800 C C . GLU A 1 102 ? 20.414 -2.303 -14.507 1.00 98.44 102 GLU A C 1
ATOM 802 O O . GLU A 1 102 ? 21.250 -1.957 -15.348 1.00 98.44 102 GLU A O 1
ATOM 807 N N . VAL A 1 103 ? 19.498 -3.243 -14.764 1.00 98.44 103 VAL A N 1
ATOM 808 C CA . VAL A 1 103 ? 19.418 -3.954 -16.049 1.00 98.44 103 VAL A CA 1
ATOM 809 C C . VAL A 1 103 ? 19.184 -2.992 -17.209 1.00 98.44 103 VAL A C 1
ATOM 811 O O . VAL A 1 1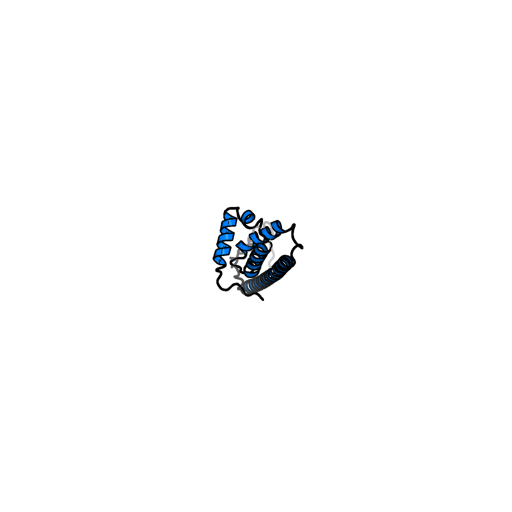03 ? 19.839 -3.122 -18.246 1.00 98.44 103 VAL A O 1
ATOM 814 N N . LEU A 1 104 ? 18.306 -2.002 -17.037 1.00 97.88 104 LEU A N 1
ATOM 815 C CA . LEU A 1 104 ? 18.072 -0.969 -18.045 1.00 97.88 104 LEU A CA 1
ATOM 816 C C . LEU A 1 104 ? 19.362 -0.197 -18.375 1.00 97.88 104 LEU A C 1
ATOM 818 O O . LEU A 1 104 ? 19.719 -0.084 -19.547 1.00 97.88 104 LEU A O 1
ATOM 822 N N . GLY A 1 105 ? 20.112 0.247 -17.362 1.00 97.69 105 GLY A N 1
ATOM 823 C CA . GLY A 1 105 ? 21.373 0.971 -17.568 1.00 97.69 105 GLY A CA 1
ATOM 824 C C . GLY A 1 105 ? 22.464 0.139 -18.259 1.00 97.69 105 GLY A C 1
ATOM 825 O O . GLY A 1 105 ? 23.228 0.657 -19.084 1.00 97.69 105 GLY A O 1
ATOM 826 N N . MET A 1 106 ? 22.521 -1.169 -17.981 1.00 97.31 106 MET A N 1
ATOM 827 C CA . MET A 1 106 ? 23.423 -2.089 -18.687 1.00 97.31 106 MET A CA 1
ATOM 828 C C . MET A 1 106 ? 23.076 -2.193 -20.179 1.00 97.31 106 MET A C 1
ATOM 830 O O . MET A 1 106 ? 23.974 -2.155 -21.027 1.00 97.31 106 MET A O 1
ATOM 834 N N . LEU A 1 107 ? 21.784 -2.285 -20.509 1.00 97.31 107 LEU A N 1
ATOM 835 C CA . LEU A 1 107 ? 21.316 -2.337 -21.896 1.00 97.31 107 LEU A CA 1
ATOM 836 C C . LEU A 1 107 ? 21.591 -1.029 -22.644 1.00 97.31 107 LEU A C 1
ATOM 838 O O . LEU A 1 107 ? 22.080 -1.077 -23.774 1.00 97.31 107 LEU A O 1
ATOM 842 N N . ASP A 1 108 ? 21.366 0.121 -22.008 1.00 96.38 108 ASP A N 1
ATOM 843 C CA . ASP A 1 108 ? 21.661 1.432 -22.598 1.00 96.38 108 ASP A CA 1
ATOM 844 C C . ASP A 1 108 ? 23.144 1.561 -22.974 1.00 96.38 108 ASP A C 1
ATOM 846 O O . ASP A 1 108 ? 23.484 2.027 -24.064 1.00 96.38 108 ASP A O 1
ATOM 850 N N . THR A 1 109 ? 24.040 1.074 -22.111 1.00 95.81 109 THR A N 1
ATOM 851 C CA . THR A 1 109 ? 25.491 1.075 -22.360 1.00 95.81 109 THR A CA 1
ATOM 852 C C . THR A 1 109 ? 25.871 0.170 -23.538 1.00 95.81 109 THR A C 1
ATOM 854 O O . THR A 1 109 ? 26.690 0.540 -24.390 1.00 95.81 109 THR A O 1
ATOM 857 N N . LEU A 1 110 ? 25.266 -1.018 -23.621 1.00 95.69 110 LEU A N 1
ATOM 858 C CA . LEU A 1 110 ? 25.488 -1.951 -24.726 1.00 95.69 110 LEU A CA 1
ATOM 859 C C . LEU A 1 110 ? 25.003 -1.358 -26.053 1.00 95.69 110 LEU A C 1
ATOM 861 O O . LEU A 1 110 ? 25.726 -1.397 -27.049 1.00 95.69 110 LEU A O 1
ATOM 865 N N . PHE A 1 111 ? 23.819 -0.745 -26.073 1.00 94.19 111 PHE A N 1
ATOM 866 C CA . PHE A 1 111 ? 23.305 -0.111 -27.282 1.00 94.19 111 PHE A CA 1
ATOM 867 C C . PHE A 1 111 ? 24.143 1.097 -27.698 1.00 94.19 111 PHE A C 1
ATOM 869 O O . PHE A 1 111 ? 24.532 1.175 -28.864 1.00 94.19 111 PHE A O 1
ATOM 876 N N . ALA A 1 112 ? 24.513 1.971 -26.760 1.00 92.19 112 ALA A N 1
ATOM 877 C CA . ALA A 1 112 ? 25.346 3.139 -27.041 1.00 92.19 112 ALA A CA 1
ATOM 878 C C . ALA A 1 112 ? 26.726 2.771 -27.620 1.00 92.19 112 ALA A C 1
ATOM 880 O O . ALA A 1 112 ? 27.244 3.495 -28.468 1.00 92.19 112 ALA A O 1
ATOM 881 N N . SER A 1 113 ? 27.309 1.645 -27.196 1.00 90.00 113 SER A N 1
ATOM 882 C CA . SER A 1 113 ? 28.599 1.157 -27.711 1.00 90.00 113 SER A CA 1
ATOM 883 C C . SER A 1 113 ? 28.496 0.359 -29.018 1.00 90.00 113 SER A C 1
ATOM 885 O O . SER A 1 113 ? 29.467 0.304 -29.770 1.00 90.00 113 SER A O 1
ATOM 887 N N . SER A 1 114 ? 27.337 -0.242 -29.311 1.00 86.00 114 SER A N 1
ATOM 888 C CA . SER A 1 114 ? 27.104 -1.040 -30.527 1.00 86.00 114 SER A CA 1
ATOM 889 C C . SER A 1 114 ? 26.772 -0.211 -31.772 1.00 86.00 114 SER A C 1
ATOM 891 O O . SER A 1 114 ? 26.931 -0.695 -32.896 1.00 86.00 114 SER A O 1
ATOM 893 N N . LEU A 1 115 ? 26.303 1.028 -31.593 1.00 78.19 115 LEU A N 1
ATOM 894 C CA . LEU A 1 115 ? 26.015 1.912 -32.713 1.00 78.19 115 LEU A CA 1
ATOM 895 C C . LEU A 1 115 ? 27.336 2.408 -33.318 1.00 78.19 115 LEU A C 1
ATOM 897 O O . LEU A 1 115 ? 28.190 2.917 -32.588 1.00 78.19 115 LEU A O 1
ATOM 901 N N . PRO A 1 116 ? 27.532 2.279 -34.644 1.00 68.19 116 PRO A N 1
ATOM 902 C CA . PRO A 1 116 ? 28.732 2.782 -35.283 1.00 68.19 116 PRO A CA 1
ATOM 903 C C . PRO A 1 116 ? 28.827 4.279 -35.016 1.00 68.19 116 PRO A C 1
ATOM 905 O O . PRO A 1 116 ? 27.887 5.033 -35.277 1.00 68.19 116 PRO A O 1
ATOM 908 N N . LYS A 1 117 ? 29.978 4.707 -34.495 1.00 64.56 117 LYS A N 1
ATOM 909 C CA . LYS A 1 117 ? 30.324 6.119 -34.382 1.00 64.56 117 LYS A CA 1
ATOM 910 C C . LYS A 1 117 ? 30.223 6.712 -35.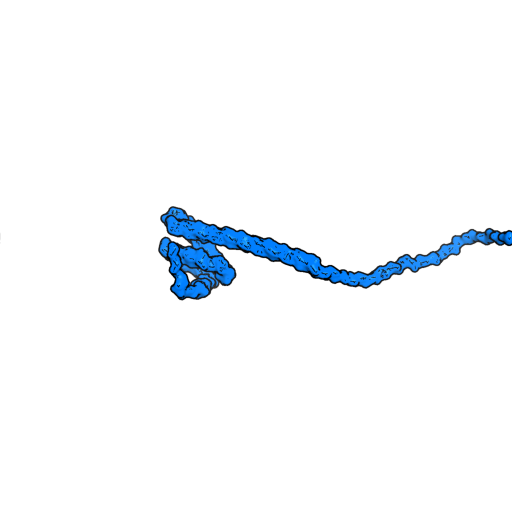788 1.00 64.56 117 LYS A C 1
ATOM 912 O O . LYS A 1 117 ? 31.101 6.472 -36.613 1.00 64.56 117 LYS A O 1
ATOM 917 N N . MET A 1 118 ? 29.141 7.433 -36.089 1.00 63.41 118 MET A N 1
ATOM 918 C CA . MET A 1 118 ? 29.095 8.267 -37.285 1.00 63.41 118 MET A CA 1
ATOM 919 C C . MET A 1 118 ? 30.181 9.314 -37.095 1.00 63.41 118 MET A C 1
ATOM 921 O O . MET A 1 118 ? 30.018 10.271 -36.337 1.00 63.41 118 MET A O 1
ATOM 925 N N . GLU A 1 119 ? 31.328 9.085 -37.726 1.00 61.06 119 GLU A N 1
ATOM 926 C CA . GLU A 1 119 ? 32.352 10.104 -37.833 1.00 61.06 119 GLU A CA 1
ATOM 927 C C . GLU A 1 119 ? 31.722 11.260 -38.600 1.00 61.06 119 GLU A C 1
ATOM 929 O O . GLU A 1 119 ? 31.368 11.130 -39.771 1.00 61.06 119 GLU A O 1
ATOM 934 N N . VAL A 1 120 ? 31.504 12.372 -37.903 1.00 65.50 120 VAL A N 1
ATOM 935 C CA . VAL A 1 120 ? 31.128 13.629 -38.537 1.00 65.50 120 VAL A CA 1
ATOM 936 C C . VAL A 1 120 ? 32.283 13.971 -39.475 1.00 65.50 120 VAL A C 1
ATOM 938 O O . VAL A 1 120 ? 33.402 14.128 -38.980 1.00 65.50 120 VAL A O 1
ATOM 941 N N . PRO A 1 121 ? 32.076 14.069 -40.802 1.00 54.81 121 PRO A N 1
ATOM 942 C CA . PRO A 1 121 ? 33.130 14.530 -41.684 1.00 54.81 121 PRO A CA 1
ATOM 943 C C . PRO A 1 121 ? 33.484 15.954 -41.265 1.00 54.81 121 PRO A C 1
ATOM 945 O O . PRO A 1 121 ? 32.725 16.895 -41.499 1.00 54.81 121 PRO A O 1
ATOM 948 N N . CYS A 1 122 ? 34.626 16.121 -40.605 1.00 54.19 122 CYS A N 1
ATOM 949 C CA . CYS A 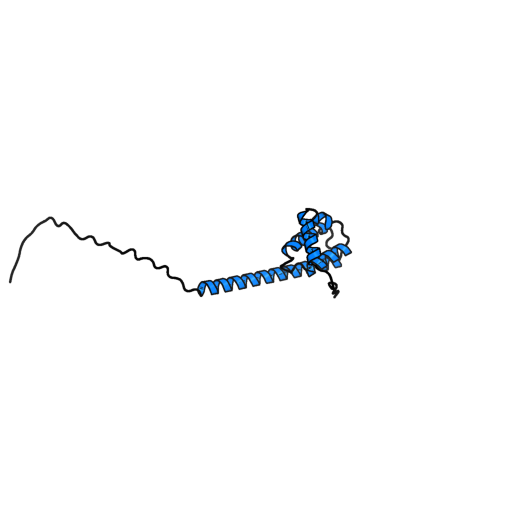1 122 ? 35.242 17.427 -40.488 1.00 54.19 122 CYS A CA 1
ATOM 950 C C . CYS A 1 122 ? 35.599 17.840 -41.916 1.00 54.19 122 CYS A C 1
ATOM 952 O O . CYS A 1 122 ? 36.587 17.358 -42.470 1.00 54.19 122 CYS A O 1
ATOM 954 N N . SER A 1 123 ? 34.772 18.688 -42.535 1.00 61.91 123 SER A N 1
ATOM 955 C CA . SER A 1 123 ? 35.153 19.392 -43.756 1.00 61.91 123 SER A CA 1
ATOM 956 C C . SER A 1 123 ? 36.504 20.040 -43.496 1.00 61.91 123 SER A C 1
ATOM 958 O O . SER A 1 123 ? 36.629 20.880 -42.605 1.00 61.91 123 SER A O 1
ATOM 960 N N . GLY A 1 124 ? 37.519 19.573 -44.222 1.00 56.00 124 GLY A N 1
ATOM 961 C CA . GLY A 1 124 ? 38.890 20.017 -44.061 1.00 56.00 124 GLY A CA 1
ATOM 962 C C . GLY A 1 124 ? 38.960 21.534 -44.126 1.00 56.00 124 GLY A C 1
ATOM 963 O O . GLY A 1 124 ? 38.753 22.129 -45.180 1.00 56.00 124 GLY A O 1
ATOM 964 N N . ILE A 1 125 ? 39.291 22.161 -42.999 1.00 53.56 125 ILE A N 1
ATOM 965 C CA . ILE A 1 125 ? 39.931 23.466 -43.034 1.00 53.56 125 ILE A CA 1
ATOM 966 C C . ILE A 1 125 ? 41.322 23.193 -43.590 1.00 53.56 125 ILE A C 1
ATOM 968 O O . ILE A 1 125 ? 42.210 22.672 -42.918 1.00 53.56 125 ILE A O 1
ATOM 972 N N . SER A 1 126 ? 41.440 23.443 -44.889 1.00 55.34 126 SER A N 1
ATOM 973 C CA . SER A 1 126 ? 42.682 23.451 -45.635 1.00 55.34 126 SER A CA 1
ATOM 974 C C . SER A 1 126 ? 43.684 24.350 -44.921 1.00 55.34 126 SER A C 1
ATOM 976 O O . SER A 1 126 ? 43.501 25.565 -44.844 1.00 55.34 126 SER A O 1
ATOM 978 N N . SER A 1 127 ? 44.761 23.751 -44.425 1.00 59.12 127 SER A N 1
ATOM 979 C CA . SER A 1 127 ? 45.969 24.459 -44.026 1.00 59.12 127 SER A CA 1
ATOM 980 C C . SER A 1 127 ? 46.590 25.120 -45.260 1.00 59.12 127 SER A C 1
ATOM 982 O O . SER A 1 127 ? 47.418 24.519 -45.937 1.00 59.12 127 SER A O 1
ATOM 984 N N . SER A 1 128 ? 46.204 26.357 -45.569 1.00 57.34 128 SER A N 1
ATOM 985 C CA . SER A 1 128 ? 46.937 27.215 -46.503 1.00 57.34 128 SER A CA 1
ATOM 986 C C . SER A 1 128 ? 47.749 28.248 -45.722 1.00 57.34 128 SER A C 1
ATOM 988 O O . SER A 1 128 ? 47.487 29.444 -45.800 1.00 57.34 128 SER A O 1
ATOM 990 N N . ASN A 1 129 ? 48.740 27.788 -44.954 1.00 58.03 129 ASN A N 1
ATOM 991 C CA . ASN A 1 129 ? 49.814 28.661 -44.483 1.00 58.03 129 ASN A CA 1
ATOM 992 C C . ASN A 1 129 ? 51.042 28.427 -45.357 1.00 58.03 129 ASN A C 1
ATOM 994 O O . ASN A 1 129 ? 51.896 27.593 -45.072 1.00 58.03 129 ASN A O 1
ATOM 998 N N . GLY A 1 130 ? 51.090 29.186 -46.445 1.00 52.19 130 GLY A N 1
ATOM 999 C CA . GLY A 1 130 ? 52.244 29.308 -47.316 1.00 52.19 130 GLY A CA 1
ATOM 1000 C C . GLY A 1 130 ? 52.123 30.606 -48.094 1.00 52.19 130 GLY A C 1
ATOM 1001 O O . GLY A 1 130 ? 51.602 30.598 -49.204 1.00 52.19 130 GLY A O 1
ATOM 1002 N N . LEU A 1 131 ? 52.582 31.717 -47.508 1.00 43.94 131 LEU A N 1
ATOM 1003 C CA . LEU A 1 131 ? 52.976 32.879 -48.297 1.00 43.94 131 LEU A CA 1
ATOM 1004 C C . LEU A 1 131 ? 54.490 33.042 -48.229 1.00 43.94 131 LEU A C 1
ATOM 1006 O O . LEU A 1 131 ? 55.114 33.112 -47.172 1.00 43.94 131 LEU A O 1
ATOM 1010 N N . THR A 1 132 ? 55.024 33.019 -49.433 1.00 47.50 132 THR A N 1
ATOM 1011 C CA . THR A 1 132 ? 56.399 33.072 -49.879 1.00 47.50 132 THR A CA 1
ATOM 1012 C C . THR A 1 132 ? 57.073 34.408 -49.591 1.00 47.50 132 THR A C 1
ATOM 1014 O O . THR A 1 132 ? 56.437 35.457 -49.542 1.00 47.50 132 THR A O 1
ATOM 1017 N N . GLN A 1 133 ? 58.396 34.322 -49.476 1.00 42.25 133 GLN A N 1
ATOM 1018 C CA . GLN A 1 133 ? 59.369 35.407 -49.441 1.00 42.25 133 GLN A CA 1
ATOM 1019 C C . GLN A 1 133 ? 59.138 36.504 -50.498 1.00 42.25 133 GLN A C 1
ATOM 1021 O O . GLN A 1 133 ? 58.962 36.223 -51.681 1.00 42.25 133 GLN A O 1
ATOM 1026 N N . GLY A 1 134 ? 59.297 37.744 -50.046 1.00 39.19 134 GLY A N 1
ATOM 1027 C CA . GLY A 1 134 ? 59.753 38.934 -50.768 1.00 39.19 134 GLY A CA 1
ATOM 1028 C C . GLY A 1 134 ? 60.082 39.948 -49.665 1.00 39.19 134 GLY A C 1
ATOM 1029 O O . GLY A 1 134 ? 59.266 40.139 -48.778 1.00 39.19 134 GLY A O 1
ATOM 1030 N N . GLU A 1 135 ? 61.266 40.530 -49.521 1.00 37.81 135 GLU A N 1
ATOM 1031 C CA . GLU A 1 135 ? 62.244 40.952 -50.511 1.00 37.81 135 GLU A CA 1
ATOM 1032 C C . GLU A 1 135 ? 63.665 40.828 -49.929 1.00 37.81 135 GLU A C 1
ATOM 1034 O O . GLU A 1 135 ? 63.916 41.133 -48.762 1.00 37.81 135 GLU A O 1
ATOM 1039 N N . SER A 1 136 ? 64.618 40.405 -50.760 1.00 38.09 136 SER A N 1
ATOM 1040 C CA . SER A 1 136 ? 66.043 40.617 -50.513 1.00 38.09 136 SER A CA 1
ATOM 1041 C C . SER A 1 136 ? 66.443 41.990 -51.046 1.00 38.09 136 SER A C 1
ATOM 1043 O O . SER A 1 136 ? 66.531 42.185 -52.256 1.00 38.09 136 SER A O 1
ATOM 1045 N N . THR A 1 137 ? 66.775 42.919 -50.154 1.00 40.00 137 THR A N 1
ATOM 1046 C CA . THR A 1 137 ? 67.676 44.035 -50.463 1.00 40.00 137 THR A CA 1
ATOM 1047 C C . THR A 1 137 ? 69.023 43.773 -49.804 1.00 40.00 137 THR A C 1
ATOM 1049 O O . THR A 1 137 ? 69.125 43.870 -48.585 1.00 40.00 137 THR A O 1
ATOM 1052 N N . ALA A 1 138 ? 70.029 43.431 -50.615 1.00 38.81 138 ALA A N 1
ATOM 1053 C CA . ALA A 1 138 ? 71.431 43.868 -50.522 1.00 38.81 138 ALA A CA 1
ATOM 1054 C C . ALA A 1 138 ? 72.380 42.826 -51.143 1.00 38.81 138 ALA A C 1
ATOM 1056 O O . ALA A 1 138 ? 72.661 41.786 -50.562 1.00 38.81 138 ALA A O 1
ATOM 1057 N N . SER A 1 139 ? 72.885 43.176 -52.329 1.00 41.84 139 SER A N 1
ATOM 1058 C CA . SER A 1 139 ? 74.289 43.079 -52.755 1.00 41.84 139 SER A CA 1
ATOM 1059 C C . SER A 1 139 ? 75.089 41.808 -52.425 1.00 41.84 139 SER A C 1
ATOM 1061 O O . SER A 1 139 ? 75.506 41.615 -51.290 1.00 41.84 139 SER A O 1
ATOM 1063 N N . ARG A 1 140 ? 75.559 41.092 -53.458 1.00 37.16 140 ARG A N 1
ATOM 1064 C CA . ARG A 1 140 ? 76.914 41.279 -54.036 1.00 37.16 140 ARG A CA 1
ATOM 1065 C C . ARG A 1 140 ? 77.277 40.120 -54.981 1.00 37.16 140 ARG A C 1
ATOM 1067 O O . ARG A 1 140 ? 77.131 38.950 -54.663 1.00 37.16 140 ARG A O 1
ATOM 1074 N N . THR A 1 141 ? 77.745 40.526 -56.151 1.00 40.31 141 THR A N 1
ATOM 1075 C CA . THR A 1 141 ? 78.163 39.784 -57.347 1.00 40.31 141 THR A CA 1
ATOM 1076 C C . THR A 1 141 ? 79.391 38.873 -57.164 1.00 40.31 141 THR A C 1
ATOM 1078 O O . THR A 1 141 ? 80.229 39.157 -56.310 1.00 40.31 141 THR A O 1
ATOM 1081 N N . GLN A 1 142 ? 79.539 37.927 -58.119 1.00 41.38 142 GLN A N 1
ATOM 1082 C CA . GLN A 1 142 ? 80.752 37.191 -58.563 1.00 41.38 142 GLN A CA 1
ATOM 1083 C C . GLN A 1 142 ? 81.129 35.953 -57.714 1.00 41.38 142 GLN A C 1
ATOM 1085 O O . GLN A 1 142 ? 81.077 36.002 -56.497 1.00 41.38 142 GLN A O 1
ATOM 1090 N N . VAL A 1 143 ? 81.480 34.782 -58.267 1.00 40.00 143 VAL A N 1
ATOM 1091 C CA . VAL A 1 143 ? 82.481 34.491 -59.314 1.00 40.00 143 VAL A CA 1
ATOM 1092 C C . VAL A 1 143 ? 82.173 33.148 -60.015 1.00 40.00 143 VAL A C 1
ATOM 1094 O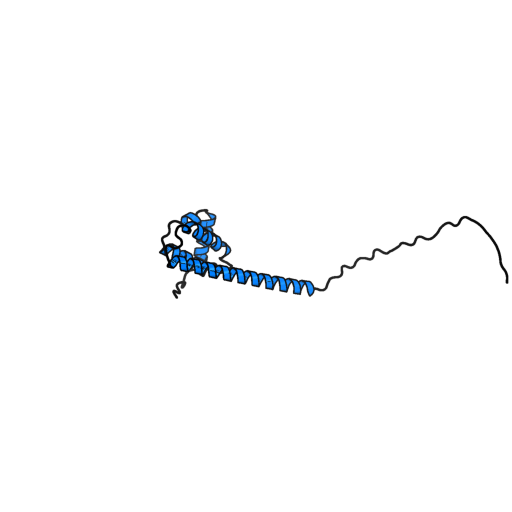 O . VAL A 1 143 ? 81.725 32.194 -59.389 1.00 40.00 143 VAL A O 1
ATOM 1097 N N . GLN A 1 144 ? 82.470 33.090 -61.314 1.00 41.25 144 GLN A N 1
ATOM 1098 C CA . GLN A 1 144 ? 82.474 31.932 -62.214 1.00 41.25 144 GLN A CA 1
ATOM 1099 C C . GLN A 1 144 ? 83.897 31.355 -62.295 1.00 41.25 144 GLN A C 1
ATOM 1101 O O . GLN A 1 144 ? 84.804 32.151 -62.516 1.00 41.25 144 GLN A O 1
ATOM 1106 N N . VAL A 1 145 ? 84.100 30.032 -62.21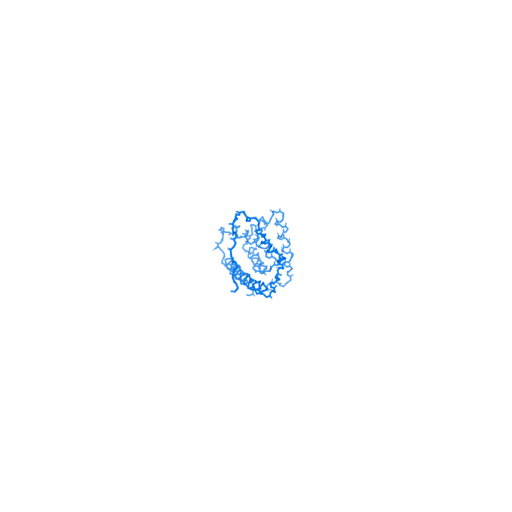1 1.00 39.59 145 VAL A N 1
ATOM 1107 C CA . VAL A 1 145 ? 85.239 29.354 -62.870 1.00 39.59 145 VAL A CA 1
ATOM 1108 C C . VAL A 1 145 ? 84.832 27.942 -63.308 1.00 39.59 145 VAL A C 1
ATOM 1110 O O . VAL A 1 145 ? 84.149 27.222 -62.583 1.00 39.59 145 VAL A O 1
ATOM 1113 N N . THR A 1 146 ? 85.247 27.666 -64.538 1.00 47.00 146 THR A N 1
ATOM 1114 C CA . THR A 1 146 ? 85.205 26.476 -65.392 1.00 47.00 146 THR A CA 1
ATOM 1115 C C . THR A 1 146 ? 85.780 25.205 -64.777 1.00 47.00 146 THR A C 1
ATOM 1117 O O . THR A 1 146 ? 86.748 25.314 -63.992 1.00 47.00 146 THR A O 1
#

pLDDT: mean 83.45, std 21.57, range [37.16, 98.44]

Sequence (146 aa):
MEAGTRGRKPEITVAVIKELDRRGTLKNALAGRDEQELSRLLSFLIGNLVDARFAPVLITPAEMILDIYQPVIGQSSVVDKQLLHLQSLLERELDYQKDLLEVLGMLDTLFASSLPKMEVPCSGISSSNGLTQGESTASRTQVQVT

Organism: Oryzias javanicus (NCBI:txid123683)

Secondary structure (DSSP, 8-state):
-----SS--HHHHHHHHHHHHHTT-HHHHHTT--HHHHHHHHHHHHHHTT-TTTHHHHHHHHHHHHHHHGGGTTS-HHHHHHHHHHHHHHHHHHHHHHHHHHHHHHHHHHHHHHS-------------------------------

Foldseek 3Di:
DPPDPPPDPLVVVLVVLQVCVVVVNNLVVLAPDDPVVLLVLLVSCLVPCLPPVRVVSSVVSVVSNCVRCVVPAPVDPSNVVSVVSSVVSVVVSVVVVVVVVVVVVVVVVVVVVPDPPPPDPPPDPDPPPDDDDDDDDDDDDDDDDD

InterPro domains:
  IPR018983 U3 small nucleolar RNA-associated protein 15, C-terminal [PF09384] (5-110)

Radius of gyration: 37.05 Å; chains: 1; bounding box: 101×62×85 Å